Protein AF-A0A534N7T1-F1 (afdb_monomer)

Structure (mmCIF, N/CA/C/O backbone):
data_AF-A0A534N7T1-F1
#
_entry.id   AF-A0A534N7T1-F1
#
loop_
_atom_site.group_PDB
_atom_site.id
_atom_site.type_symbol
_atom_site.label_atom_id
_atom_site.label_alt_id
_atom_site.label_comp_id
_atom_site.label_asym_id
_atom_site.label_entity_id
_atom_site.label_seq_id
_atom_site.pdbx_PDB_ins_code
_atom_site.Cartn_x
_atom_site.Cartn_y
_atom_site.Cartn_z
_atom_site.occupancy
_atom_site.B_iso_or_equiv
_atom_site.auth_seq_id
_atom_site.auth_comp_id
_atom_site.auth_asym_id
_atom_site.auth_atom_id
_atom_site.pdbx_PDB_model_num
ATOM 1 N N . MET A 1 1 ? 12.156 16.551 5.012 1.00 41.59 1 MET A N 1
ATOM 2 C CA . MET A 1 1 ? 11.360 16.386 3.776 1.00 41.59 1 MET A CA 1
ATOM 3 C C . MET A 1 1 ? 11.938 15.196 3.027 1.00 41.59 1 MET A C 1
ATOM 5 O O . MET A 1 1 ? 13.038 15.326 2.516 1.00 41.59 1 MET A O 1
ATOM 9 N N . ALA A 1 2 ? 11.276 14.037 3.030 1.00 46.28 2 ALA A N 1
ATOM 10 C CA . ALA A 1 2 ? 11.748 12.883 2.262 1.00 46.28 2 ALA A CA 1
ATOM 11 C C . ALA A 1 2 ? 11.377 13.085 0.786 1.00 46.28 2 ALA A C 1
ATOM 13 O O . ALA A 1 2 ? 10.195 13.221 0.454 1.00 46.28 2 ALA A O 1
ATOM 14 N N . ALA A 1 3 ? 12.374 13.156 -0.094 1.00 50.62 3 ALA A N 1
ATOM 15 C CA . ALA A 1 3 ? 12.156 13.256 -1.531 1.00 50.62 3 ALA A CA 1
ATOM 16 C C . ALA A 1 3 ? 11.532 11.940 -2.031 1.00 50.62 3 ALA A C 1
ATOM 18 O O . ALA A 1 3 ? 12.191 10.909 -2.094 1.00 50.62 3 ALA A O 1
ATOM 19 N N . THR A 1 4 ? 10.233 11.949 -2.336 1.00 53.38 4 THR A N 1
ATOM 20 C CA . THR A 1 4 ? 9.516 10.776 -2.864 1.00 53.38 4 THR A CA 1
ATOM 21 C C . THR A 1 4 ? 9.517 10.854 -4.389 1.00 53.38 4 THR A C 1
ATOM 23 O O . THR A 1 4 ? 8.680 11.530 -4.992 1.00 53.38 4 THR A O 1
ATOM 26 N N . SER A 1 5 ? 10.498 10.217 -5.028 1.00 58.56 5 SER A N 1
ATOM 27 C CA . SER A 1 5 ? 10.593 10.141 -6.487 1.00 58.56 5 SER A CA 1
ATOM 28 C C . SER A 1 5 ? 9.685 9.039 -7.051 1.00 58.56 5 SER A C 1
ATOM 30 O O . SER A 1 5 ? 9.182 8.167 -6.339 1.00 58.56 5 SER A O 1
ATOM 32 N N . ARG A 1 6 ? 9.402 9.111 -8.356 1.00 67.44 6 ARG A N 1
ATOM 33 C CA . ARG A 1 6 ? 8.897 7.951 -9.098 1.00 67.44 6 ARG A CA 1
ATOM 34 C C . ARG A 1 6 ? 10.103 7.064 -9.386 1.00 67.44 6 ARG A C 1
ATOM 36 O O . ARG A 1 6 ? 11.100 7.568 -9.895 1.00 67.44 6 ARG A O 1
ATOM 43 N N . VAL A 1 7 ? 10.020 5.787 -9.031 1.00 70.88 7 VAL A N 1
ATOM 44 C CA . VAL A 1 7 ? 11.055 4.814 -9.390 1.00 70.88 7 VAL A CA 1
ATOM 45 C C . VAL A 1 7 ? 10.736 4.309 -10.786 1.00 70.88 7 VAL A C 1
ATOM 47 O O . VAL A 1 7 ? 9.599 3.909 -11.045 1.00 70.88 7 VAL A O 1
ATOM 50 N N . ASN A 1 8 ? 11.729 4.346 -11.664 1.00 76.81 8 ASN A N 1
ATOM 51 C CA . ASN A 1 8 ? 11.647 3.775 -12.999 1.00 76.81 8 ASN A CA 1
ATOM 52 C C . ASN A 1 8 ? 12.530 2.528 -13.061 1.00 76.81 8 ASN A C 1
ATOM 54 O O . ASN A 1 8 ? 13.546 2.448 -12.373 1.00 76.81 8 ASN A O 1
ATOM 58 N N . ASP A 1 9 ? 12.121 1.578 -13.885 1.00 68.44 9 ASP A N 1
ATOM 59 C CA . ASP A 1 9 ? 12.885 0.411 -14.278 1.00 68.44 9 ASP A CA 1
ATOM 60 C C . ASP A 1 9 ? 14.176 0.881 -14.969 1.00 68.44 9 ASP A C 1
ATOM 62 O O . ASP A 1 9 ? 14.094 1.642 -15.942 1.00 68.44 9 ASP A O 1
ATOM 66 N N . PRO A 1 10 ? 15.360 0.495 -14.464 1.00 67.06 10 PRO A N 1
ATOM 67 C CA . PRO A 1 10 ? 16.625 0.900 -15.060 1.00 67.06 10 PRO A CA 1
ATOM 68 C C . PRO A 1 10 ? 16.827 0.345 -16.477 1.00 67.06 10 PRO A C 1
ATOM 70 O O . PRO A 1 10 ? 17.589 0.941 -17.234 1.00 67.06 10 PRO A O 1
ATOM 73 N N . GLU A 1 11 ? 16.159 -0.750 -16.853 1.00 71.12 11 GLU A N 1
ATOM 74 C CA . GLU A 1 11 ? 16.352 -1.408 -18.150 1.00 71.12 11 GLU A CA 1
ATOM 75 C C . GLU A 1 11 ? 15.477 -0.806 -19.251 1.00 71.12 11 GLU A C 1
ATOM 77 O O . GLU A 1 11 ? 15.934 -0.627 -20.378 1.00 71.12 11 GLU A O 1
ATOM 82 N N . ASN A 1 12 ? 14.225 -0.462 -18.933 1.00 75.00 12 ASN A N 1
ATOM 83 C CA . ASN A 1 12 ? 13.250 -0.022 -19.938 1.00 75.00 12 ASN A CA 1
ATOM 84 C C . ASN A 1 12 ? 12.640 1.366 -19.657 1.00 75.00 12 ASN A C 1
ATOM 86 O O . ASN A 1 12 ? 11.768 1.835 -20.387 1.00 75.00 12 ASN A O 1
ATOM 90 N N . GLY A 1 13 ? 13.050 2.037 -18.573 1.00 72.12 13 GLY A N 1
ATOM 91 C CA . GLY A 1 13 ? 12.563 3.369 -18.187 1.00 72.12 13 GLY A CA 1
ATOM 92 C C . GLY A 1 13 ? 11.098 3.414 -17.731 1.00 72.12 13 GLY A C 1
ATOM 93 O O . GLY A 1 13 ? 10.580 4.491 -17.427 1.00 72.12 13 GLY 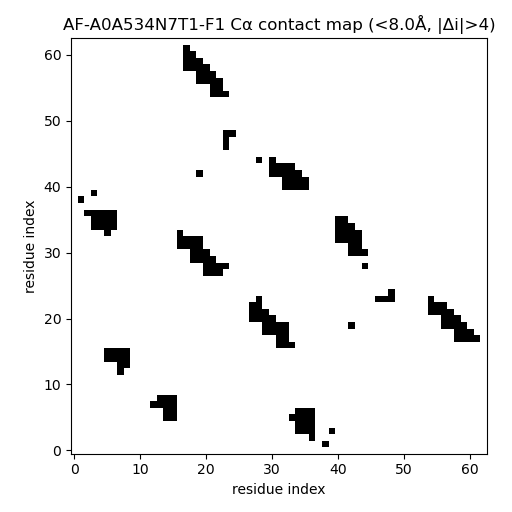A O 1
ATOM 94 N N . ALA A 1 14 ? 10.422 2.263 -17.674 1.00 76.88 14 ALA A N 1
ATOM 95 C CA . ALA A 1 14 ? 9.025 2.144 -17.280 1.00 76.88 14 ALA A CA 1
ATOM 96 C C . ALA A 1 14 ? 8.845 2.443 -15.786 1.00 76.88 14 ALA A C 1
ATOM 98 O O . ALA A 1 14 ? 9.673 2.067 -14.966 1.00 76.88 14 ALA A O 1
ATOM 99 N N . GLN A 1 15 ? 7.750 3.092 -15.392 1.00 80.25 15 GLN A N 1
ATOM 100 C CA . GLN A 1 15 ? 7.504 3.351 -13.973 1.00 80.25 15 GLN A CA 1
ATOM 101 C C . GLN A 1 15 ? 7.279 2.032 -13.212 1.00 80.25 15 GLN A C 1
ATOM 103 O O . GLN A 1 15 ? 6.369 1.271 -13.543 1.00 80.25 15 GLN A O 1
ATOM 108 N N . ILE A 1 16 ? 8.043 1.801 -12.141 1.00 83.00 16 ILE A N 1
ATOM 109 C CA . ILE A 1 16 ? 7.846 0.653 -11.251 1.00 83.00 16 ILE A CA 1
ATOM 110 C C . ILE A 1 16 ? 6.609 0.907 -10.386 1.00 83.00 16 ILE A C 1
ATOM 112 O O . ILE A 1 16 ? 6.565 1.820 -9.552 1.00 83.00 16 ILE A O 1
ATOM 116 N N . VAL A 1 17 ? 5.597 0.063 -10.576 1.00 87.44 17 VAL A N 1
ATOM 117 C CA . VAL A 1 17 ? 4.370 0.040 -9.777 1.00 87.44 17 VAL A CA 1
ATOM 118 C C . VAL A 1 17 ? 4.344 -1.252 -8.976 1.00 87.44 17 VAL A C 1
ATOM 120 O O . VAL A 1 17 ? 4.303 -2.340 -9.542 1.00 87.44 17 VAL A O 1
ATOM 123 N N . VAL A 1 18 ? 4.339 -1.131 -7.650 1.00 90.25 18 VAL A N 1
ATOM 124 C CA . VAL A 1 18 ? 4.333 -2.280 -6.740 1.00 90.25 18 VAL A CA 1
ATOM 125 C C . VAL A 1 18 ? 2.957 -2.440 -6.101 1.00 90.25 18 VAL A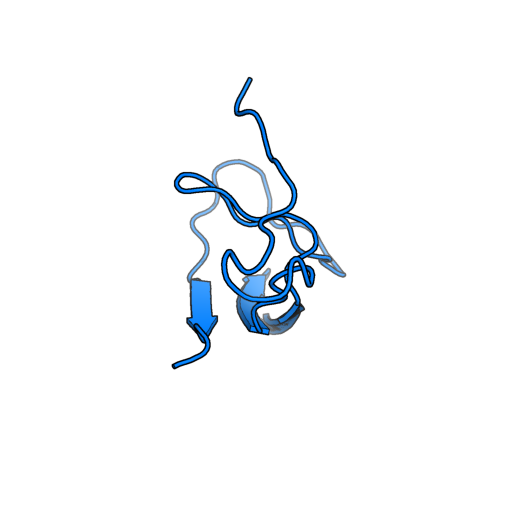 C 1
ATOM 127 O O . VAL A 1 18 ? 2.419 -1.460 -5.570 1.00 90.25 18 VAL A O 1
ATOM 130 N N . PRO A 1 19 ? 2.373 -3.652 -6.102 1.00 93.19 19 PRO A N 1
ATOM 131 C CA . PRO A 1 19 ? 1.221 -3.953 -5.269 1.00 93.19 19 PRO A CA 1
ATOM 132 C C . PRO A 1 19 ? 1.567 -3.784 -3.788 1.00 93.19 19 PRO A C 1
ATOM 134 O O . PRO A 1 19 ? 2.613 -4.232 -3.307 1.00 93.19 19 PRO A O 1
ATOM 137 N N . VAL A 1 20 ? 0.658 -3.147 -3.054 1.00 94.12 20 VAL A N 1
ATOM 138 C CA . VAL A 1 20 ? 0.788 -2.874 -1.623 1.00 94.12 20 VAL A CA 1
ATOM 139 C C . VAL A 1 20 ? -0.445 -3.389 -0.902 1.00 94.12 20 VAL A C 1
ATOM 141 O O . VAL A 1 20 ? -1.578 -3.109 -1.298 1.00 94.12 20 VAL A O 1
ATOM 144 N N . ARG A 1 21 ? -0.231 -4.098 0.204 1.00 93.94 21 ARG A N 1
ATOM 145 C CA . ARG A 1 21 ? -1.293 -4.489 1.130 1.00 93.94 21 ARG A CA 1
ATOM 146 C C . ARG A 1 21 ? -1.004 -3.909 2.503 1.00 93.94 21 ARG A C 1
ATOM 148 O O . ARG A 1 21 ? 0.093 -4.093 3.019 1.00 93.94 21 ARG A O 1
ATOM 155 N N . TYR A 1 22 ? -1.980 -3.241 3.105 1.00 91.12 22 TYR A N 1
ATOM 156 C CA . TYR A 1 22 ? -1.833 -2.672 4.443 1.00 91.12 22 TYR A CA 1
ATOM 157 C C . TYR A 1 22 ? -3.121 -2.768 5.263 1.00 91.12 22 TYR A C 1
ATOM 159 O O . TYR A 1 22 ? -4.174 -3.104 4.724 1.00 91.12 22 TYR A O 1
ATOM 167 N N . VAL A 1 23 ? -3.045 -2.508 6.571 1.00 88.25 23 VAL A N 1
ATOM 168 C CA . VAL A 1 23 ? -4.219 -2.486 7.462 1.00 88.25 23 VAL A CA 1
ATOM 169 C C . VAL A 1 23 ? -4.545 -1.055 7.885 1.00 88.25 23 VAL A C 1
ATOM 171 O O . VAL A 1 23 ? -3.717 -0.379 8.483 1.00 88.25 23 VAL A O 1
ATOM 174 N N . ALA A 1 24 ? -5.773 -0.602 7.635 1.00 84.44 24 ALA A N 1
ATOM 175 C CA . ALA A 1 24 ? -6.288 0.669 8.139 1.00 84.44 24 ALA A CA 1
ATOM 176 C C . ALA A 1 24 ? -7.617 0.455 8.860 1.00 84.44 24 ALA A C 1
ATOM 178 O O . ALA A 1 24 ? -8.553 -0.116 8.303 1.00 84.44 24 ALA A O 1
ATOM 179 N N . ARG A 1 25 ? -7.692 0.915 10.117 1.00 81.75 25 ARG A N 1
ATOM 180 C CA . ARG A 1 25 ? -8.878 0.784 10.987 1.00 81.75 25 ARG A CA 1
ATOM 181 C C . ARG A 1 25 ? -9.445 -0.647 11.025 1.00 81.75 25 ARG A C 1
ATOM 183 O O . ARG A 1 25 ? -10.640 -0.854 10.853 1.00 81.75 25 ARG A O 1
ATOM 190 N N . GLY A 1 26 ? -8.566 -1.638 11.181 1.00 84.50 26 GLY A N 1
ATOM 191 C CA . GLY A 1 26 ? -8.945 -3.056 11.240 1.00 84.50 26 GLY A CA 1
ATOM 192 C C . GLY A 1 26 ? -9.340 -3.683 9.898 1.00 84.50 26 GLY A C 1
ATOM 193 O O . GLY A 1 26 ? -9.712 -4.851 9.863 1.00 84.50 26 GLY A O 1
ATOM 194 N N . ARG A 1 27 ? -9.244 -2.947 8.783 1.00 86.94 27 ARG A N 1
ATOM 195 C CA . ARG A 1 27 ? -9.548 -3.457 7.441 1.00 86.94 27 ARG A CA 1
ATOM 196 C C . ARG A 1 27 ? -8.274 -3.611 6.632 1.00 86.94 27 ARG A C 1
ATOM 198 O O . ARG A 1 27 ? -7.425 -2.723 6.615 1.00 86.94 27 ARG A O 1
ATOM 205 N N . VAL A 1 28 ? -8.169 -4.732 5.934 1.00 90.75 28 VAL A N 1
ATOM 206 C CA . VAL A 1 28 ? -7.125 -4.944 4.936 1.00 90.75 28 VAL A CA 1
ATOM 207 C C . VAL A 1 28 ? -7.464 -4.125 3.695 1.00 90.75 28 VAL A C 1
ATOM 209 O O . VAL A 1 28 ? -8.554 -4.254 3.145 1.00 90.75 28 VAL A O 1
ATOM 212 N N . VAL A 1 29 ? -6.511 -3.321 3.238 1.00 91.25 29 VAL A N 1
ATOM 213 C CA . VAL A 1 29 ? -6.592 -2.550 2.001 1.00 91.25 29 VA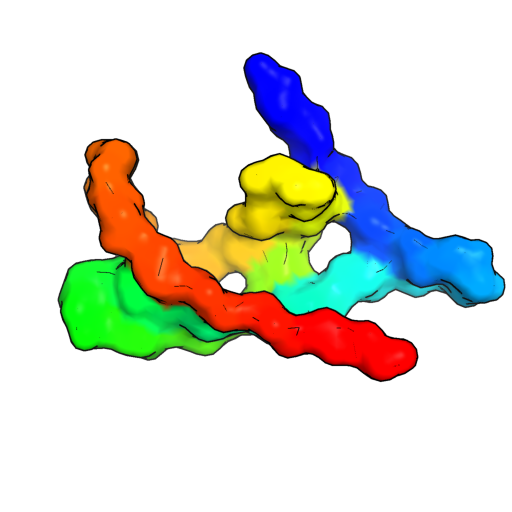L A CA 1
ATOM 214 C C . VAL A 1 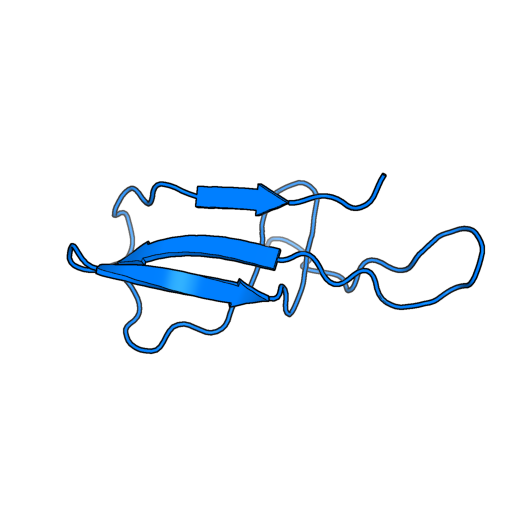29 ? -5.530 -3.059 1.035 1.00 91.25 29 VAL A C 1
ATOM 216 O O . VAL A 1 29 ? -4.364 -3.202 1.403 1.00 91.25 29 VAL A O 1
ATOM 219 N N . GLN A 1 30 ? -5.945 -3.323 -0.201 1.00 94.06 30 GLN A N 1
ATOM 220 C CA . GLN A 1 30 ? -5.061 -3.609 -1.326 1.00 94.06 30 GLN A CA 1
ATOM 221 C C . GLN A 1 30 ? -5.031 -2.391 -2.249 1.00 94.06 30 GLN A C 1
ATOM 223 O O . GLN A 1 30 ? -6.074 -1.818 -2.560 1.00 94.06 30 GLN A O 1
ATOM 228 N N . SER A 1 31 ? -3.835 -1.970 -2.643 1.00 93.12 31 SER A N 1
ATOM 229 C CA . SER A 1 31 ? -3.596 -0.770 -3.445 1.00 93.12 31 SER A CA 1
ATOM 230 C C . SER A 1 31 ? -2.320 -0.946 -4.275 1.00 93.12 31 SER A C 1
ATOM 232 O O . SER A 1 31 ? -1.668 -1.990 -4.216 1.00 93.12 31 SER A O 1
ATOM 234 N N . THR A 1 32 ? -1.949 0.075 -5.038 1.00 93.12 32 THR A N 1
ATOM 235 C CA . THR A 1 32 ? -0.678 0.145 -5.769 1.00 93.12 32 THR A CA 1
ATOM 236 C C . THR A 1 32 ? 0.122 1.371 -5.340 1.00 93.12 32 THR A C 1
ATOM 238 O O . THR A 1 32 ? -0.436 2.355 -4.836 1.00 93.12 32 THR A O 1
ATOM 241 N N . SER A 1 33 ? 1.444 1.317 -5.512 1.00 92.31 33 SER A N 1
ATOM 242 C CA . SER A 1 33 ? 2.300 2.478 -5.276 1.00 92.31 33 SER A CA 1
ATOM 243 C C . SER A 1 33 ? 1.995 3.605 -6.268 1.00 92.31 33 SER A C 1
ATOM 245 O O . SER A 1 33 ? 1.850 3.408 -7.472 1.00 92.31 33 SER A O 1
ATOM 247 N N . LEU A 1 34 ? 1.917 4.824 -5.742 1.00 91.00 34 LEU A N 1
ATOM 248 C CA . LEU A 1 34 ? 1.908 6.066 -6.516 1.00 91.00 34 LEU A CA 1
ATOM 249 C C . LEU A 1 34 ? 3.318 6.650 -6.625 1.00 91.00 34 LEU A C 1
ATOM 251 O O . LEU A 1 34 ? 3.675 7.248 -7.639 1.00 91.00 34 LEU A O 1
ATOM 255 N N . GLN A 1 35 ? 4.087 6.509 -5.544 1.00 88.81 35 GLN A N 1
ATOM 256 C CA . GLN A 1 35 ? 5.491 6.891 -5.412 1.00 88.81 35 GLN A CA 1
ATOM 257 C C . GLN A 1 35 ? 6.168 5.876 -4.494 1.00 88.81 35 GLN A C 1
ATOM 259 O O . GLN A 1 35 ? 5.521 5.315 -3.602 1.00 88.81 35 GLN A O 1
ATOM 264 N N . LEU A 1 36 ? 7.456 5.653 -4.716 1.00 86.81 36 LEU A N 1
ATOM 265 C CA . LEU A 1 36 ? 8.254 4.695 -3.968 1.00 86.81 36 LEU A CA 1
ATOM 266 C C . LEU A 1 36 ? 9.643 5.299 -3.753 1.00 86.81 36 LEU A C 1
ATOM 268 O O . LEU A 1 36 ? 10.199 5.918 -4.650 1.00 86.81 36 LEU A O 1
ATOM 272 N N . SER A 1 37 ? 10.194 5.139 -2.563 1.00 84.88 37 SER A N 1
ATOM 273 C CA . SER A 1 37 ? 11.594 5.412 -2.264 1.00 84.88 37 SER A CA 1
ATOM 274 C C . SER A 1 37 ? 12.121 4.329 -1.327 1.00 84.88 37 SER A C 1
ATOM 276 O O . SER A 1 37 ? 11.366 3.466 -0.875 1.00 84.88 37 SER A O 1
ATOM 278 N N . SER A 1 38 ? 13.413 4.382 -1.010 1.00 82.19 38 SER A N 1
ATOM 279 C CA . SER A 1 38 ? 14.022 3.521 0.011 1.00 82.19 38 SER A CA 1
ATOM 280 C C . SER A 1 38 ? 13.410 3.708 1.405 1.00 82.19 38 SER A C 1
ATOM 282 O O . SER A 1 38 ? 13.516 2.817 2.241 1.00 82.19 38 SER A O 1
ATOM 284 N N . GLU A 1 39 ? 12.767 4.849 1.661 1.00 86.94 39 GLU A N 1
ATOM 285 C CA . GLU A 1 39 ? 12.252 5.227 2.982 1.00 86.94 39 GLU A CA 1
ATOM 286 C C . GLU A 1 39 ? 10.726 5.148 3.080 1.00 86.94 39 GLU A C 1
ATOM 288 O O . GLU A 1 39 ? 10.178 5.012 4.173 1.00 86.94 39 GLU A O 1
ATOM 293 N N . ALA A 1 40 ? 10.016 5.281 1.956 1.00 88.69 40 ALA A N 1
ATOM 294 C CA . ALA A 1 40 ? 8.571 5.439 1.974 1.00 88.69 40 ALA A CA 1
ATOM 295 C C . ALA A 1 40 ? 7.887 4.872 0.730 1.00 88.69 40 ALA A C 1
ATOM 297 O O . ALA A 1 40 ? 8.388 4.939 -0.391 1.00 88.69 40 ALA A O 1
ATOM 298 N N . VAL A 1 41 ? 6.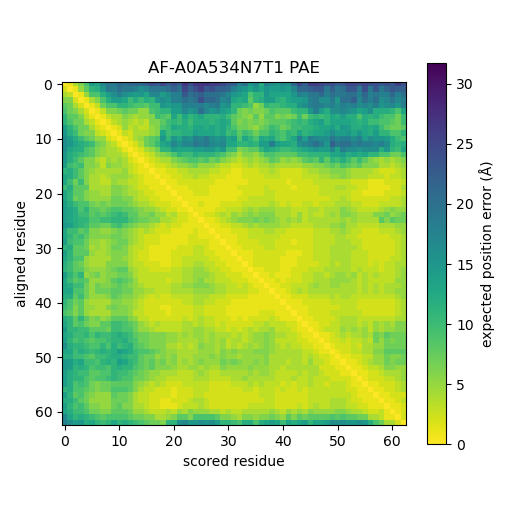652 4.411 0.925 1.00 89.12 41 VAL A N 1
ATOM 299 C CA . VAL A 1 41 ? 5.713 4.108 -0.155 1.00 89.12 41 VAL A CA 1
ATOM 300 C C . VAL A 1 41 ? 4.490 5.003 -0.014 1.00 89.12 41 VAL A C 1
ATOM 302 O O . VAL A 1 41 ? 3.887 5.100 1.056 1.00 89.12 41 VAL A O 1
ATOM 305 N N . ARG A 1 42 ? 4.101 5.668 -1.103 1.00 92.12 42 ARG A N 1
ATOM 306 C CA . ARG A 1 42 ? 2.861 6.445 -1.154 1.00 92.12 42 ARG A CA 1
ATOM 307 C C . ARG A 1 42 ? 1.794 5.632 -1.862 1.00 92.12 42 ARG A C 1
ATOM 309 O O . ARG A 1 42 ? 1.996 5.215 -2.997 1.00 92.12 42 ARG A O 1
ATOM 316 N N . VAL A 1 43 ? 0.643 5.467 -1.222 1.00 92.31 43 VAL A N 1
ATOM 317 C CA . VAL A 1 43 ? -0.503 4.723 -1.762 1.00 92.31 43 VAL A CA 1
ATOM 318 C C . VAL A 1 43 ? -1.781 5.545 -1.649 1.00 92.31 43 VAL A C 1
ATOM 320 O O . VAL A 1 43 ? -1.86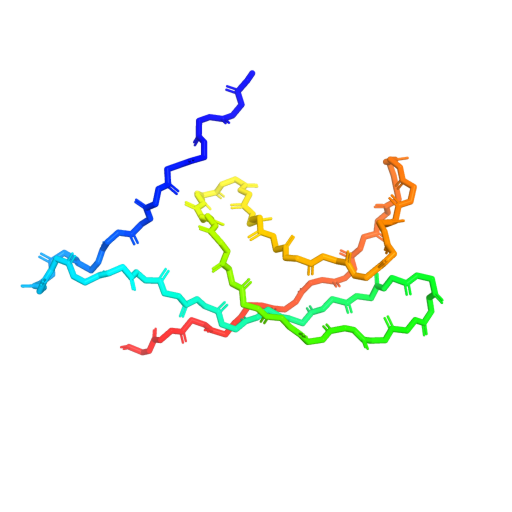4 6.479 -0.849 1.00 92.31 43 VAL A O 1
ATOM 323 N N . ARG A 1 44 ? -2.806 5.190 -2.431 1.00 90.31 44 ARG A N 1
ATOM 324 C CA . ARG A 1 44 ? -4.168 5.673 -2.160 1.00 90.31 44 ARG A CA 1
ATOM 325 C C . ARG A 1 44 ? -4.726 4.939 -0.947 1.00 90.31 44 ARG A C 1
ATOM 327 O O . ARG A 1 44 ? -4.635 3.713 -0.899 1.00 90.31 44 ARG A O 1
ATOM 334 N N . SER A 1 45 ? -5.342 5.690 -0.033 1.00 87.12 45 SER A N 1
ATOM 335 C CA . SER A 1 45 ? -6.094 5.139 1.093 1.00 87.12 45 SER A CA 1
ATOM 336 C C . SER A 1 45 ? -7.532 5.648 1.093 1.00 87.12 45 SER A C 1
ATOM 338 O O . SER A 1 45 ? -7.713 6.865 1.078 1.00 87.12 45 SER A O 1
ATOM 340 N N . PRO A 1 46 ? -8.547 4.762 1.154 1.00 86.00 46 PRO A N 1
ATOM 341 C CA . PRO A 1 46 ? -9.941 5.179 1.312 1.00 86.00 46 PRO A CA 1
ATOM 342 C C . PRO A 1 46 ? -10.176 5.941 2.619 1.00 86.00 46 PRO A C 1
ATOM 344 O O . PRO A 1 46 ? -10.931 6.905 2.655 1.00 86.00 46 PRO A O 1
ATOM 347 N N . VAL A 1 47 ? -9.506 5.513 3.695 1.00 85.38 47 VAL A N 1
ATOM 348 C CA . VAL A 1 47 ? -9.528 6.179 5.000 1.00 85.38 47 VAL A CA 1
ATOM 349 C C . VAL A 1 47 ? -8.099 6.213 5.537 1.00 85.38 47 VAL A C 1
ATOM 351 O O . VAL A 1 47 ? -7.550 5.157 5.866 1.00 85.38 47 VAL A O 1
ATOM 354 N N . PRO A 1 48 ? -7.452 7.387 5.609 1.00 84.31 48 PRO A N 1
ATOM 355 C CA . PRO A 1 48 ? -6.118 7.495 6.180 1.00 84.31 48 PRO A CA 1
ATOM 356 C C . PRO A 1 48 ? -6.097 7.022 7.646 1.00 84.31 48 PRO A C 1
ATOM 358 O O . PRO A 1 48 ? -7.001 7.370 8.418 1.00 84.31 48 PRO A O 1
ATOM 361 N N . PRO A 1 49 ? -5.098 6.218 8.055 1.00 83.44 49 PRO A N 1
ATOM 362 C CA . PRO A 1 49 ? -4.855 5.977 9.470 1.00 83.44 49 PRO A CA 1
ATOM 363 C C . PRO A 1 49 ? -4.465 7.293 10.161 1.00 83.44 49 PRO A C 1
ATOM 365 O O . PRO A 1 49 ? -3.962 8.218 9.523 1.00 83.44 49 PRO A O 1
ATOM 368 N N . GLY A 1 50 ? -4.712 7.385 11.468 1.00 84.81 50 GLY A N 1
ATOM 369 C CA . GLY A 1 50 ? -4.209 8.498 12.273 1.00 84.81 50 GLY A CA 1
ATOM 370 C C . GLY A 1 50 ? -2.681 8.570 12.227 1.00 84.81 50 GLY A C 1
ATOM 371 O O . GLY A 1 50 ? -2.007 7.540 12.158 1.00 84.81 50 GLY A O 1
ATOM 372 N N . VAL A 1 51 ? -2.136 9.786 12.259 1.00 86.25 51 VAL A N 1
ATOM 373 C CA . VAL A 1 51 ? -0.684 10.012 12.289 1.00 86.25 51 VAL A CA 1
ATOM 374 C C . VAL A 1 51 ? -0.089 9.357 13.538 1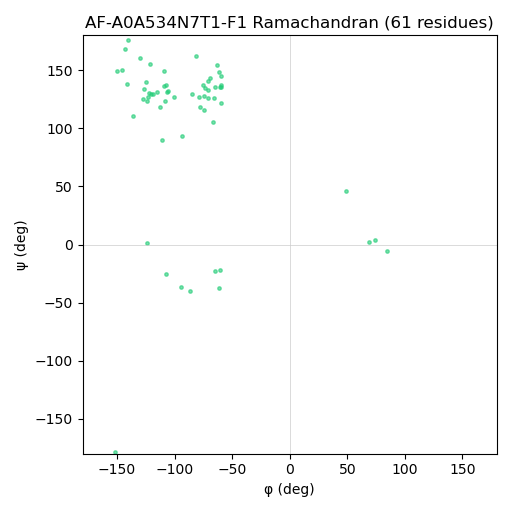.00 86.25 51 VAL A C 1
ATOM 376 O O . VAL A 1 51 ? -0.666 9.443 14.618 1.00 86.25 51 VAL A O 1
ATOM 379 N N . GLY A 1 52 ? 1.054 8.684 13.381 1.00 85.75 52 GLY A N 1
ATOM 380 C CA . GLY A 1 52 ? 1.745 7.988 14.472 1.00 85.75 52 GLY A CA 1
ATOM 381 C C . GLY A 1 52 ? 1.240 6.569 14.759 1.00 85.75 52 GLY A C 1
ATOM 382 O O . GLY A 1 52 ? 1.851 5.869 15.561 1.00 85.75 52 GLY A O 1
ATOM 383 N N . LEU A 1 53 ? 0.171 6.106 14.098 1.00 83.88 53 LEU A N 1
ATOM 384 C CA . LEU A 1 53 ? -0.260 4.712 14.210 1.00 83.88 53 LEU A CA 1
ATOM 385 C C . LEU A 1 53 ? 0.647 3.778 13.409 1.00 83.88 53 LEU A C 1
ATOM 387 O O . LEU A 1 53 ? 0.970 4.039 12.249 1.00 83.88 53 LEU A O 1
ATOM 391 N N . LEU A 1 54 ? 0.986 2.641 14.017 1.00 85.19 54 LEU A N 1
ATOM 392 C CA . LEU A 1 54 ? 1.687 1.561 13.335 1.00 85.19 54 LEU A CA 1
ATOM 393 C C . LEU A 1 54 ? 0.754 0.868 12.341 1.00 85.19 54 LEU A C 1
ATOM 395 O O . LEU A 1 54 ? -0.381 0.511 12.662 1.00 85.19 54 LEU A O 1
ATOM 399 N N . VAL A 1 55 ? 1.261 0.656 11.130 1.00 84.19 55 VAL A N 1
ATOM 400 C CA . VAL A 1 55 ? 0.545 0.001 10.037 1.00 84.19 55 VAL A CA 1
ATOM 401 C C . VAL A 1 55 ? 1.372 -1.187 9.570 1.00 84.19 55 VAL A C 1
ATOM 403 O O . VAL A 1 55 ? 2.522 -1.029 9.168 1.00 84.19 55 VAL A O 1
ATOM 406 N N . ALA A 1 56 ? 0.780 -2.380 9.585 1.00 88.69 56 ALA A N 1
ATOM 407 C CA . ALA A 1 56 ? 1.378 -3.531 8.923 1.00 88.69 56 ALA A CA 1
ATOM 408 C C . ALA A 1 56 ? 1.279 -3.339 7.404 1.00 88.69 56 ALA A C 1
ATOM 410 O O . ALA A 1 56 ? 0.180 -3.125 6.888 1.00 88.69 56 ALA A O 1
ATOM 411 N N . VAL A 1 57 ? 2.410 -3.430 6.703 1.00 90.00 57 VAL A N 1
ATOM 412 C CA . VAL A 1 57 ? 2.513 -3.290 5.243 1.00 90.00 57 VAL A CA 1
ATOM 413 C C . VAL A 1 57 ? 3.192 -4.526 4.658 1.00 90.00 57 VAL A C 1
ATOM 415 O O . VAL A 1 57 ? 4.155 -5.041 5.221 1.00 90.00 57 VAL A O 1
ATOM 418 N N . LYS A 1 58 ? 2.700 -4.991 3.508 1.00 92.94 58 LYS A N 1
ATOM 419 C CA . LYS A 1 58 ? 3.378 -5.950 2.629 1.00 92.94 58 LYS A CA 1
ATOM 420 C C . LYS A 1 58 ? 3.541 -5.340 1.242 1.00 92.94 58 LYS A C 1
ATOM 422 O O . LYS A 1 58 ? 2.569 -4.833 0.677 1.00 92.94 58 LYS A O 1
ATOM 427 N N . LEU A 1 59 ? 4.760 -5.418 0.718 1.00 90.75 59 LEU A N 1
ATOM 428 C CA . LEU A 1 59 ? 5.123 -5.021 -0.640 1.00 90.75 59 LEU A CA 1
ATOM 429 C C . LEU A 1 59 ? 5.389 -6.278 -1.465 1.00 90.75 59 LEU A C 1
ATOM 431 O O . LEU A 1 59 ? 6.037 -7.203 -0.979 1.00 90.75 59 LEU A O 1
ATOM 435 N N . TYR A 1 60 ? 4.896 -6.296 -2.698 1.00 88.88 60 TYR A N 1
ATOM 436 C CA . TYR A 1 60 ? 5.114 -7.392 -3.639 1.00 88.88 60 TYR A CA 1
ATOM 437 C C . TYR A 1 60 ? 6.011 -6.883 -4.762 1.00 88.88 60 TYR A C 1
ATOM 439 O O . TYR A 1 60 ? 5.519 -6.295 -5.720 1.00 88.88 60 TYR A O 1
ATOM 447 N N . LEU A 1 61 ? 7.326 -7.023 -4.592 1.00 83.75 61 LEU A N 1
ATOM 448 C CA . LEU A 1 61 ? 8.295 -6.559 -5.584 1.00 83.75 61 LEU A CA 1
AT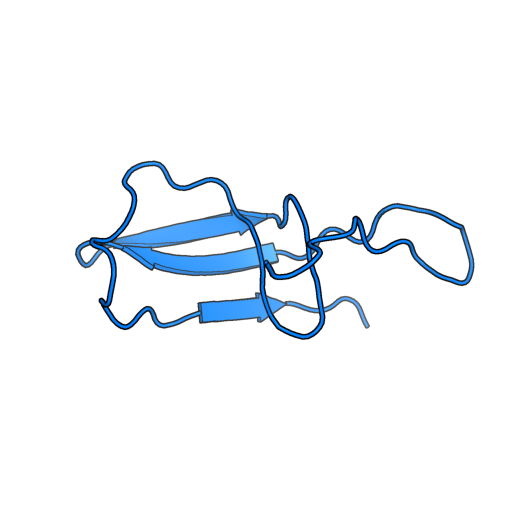OM 449 C C . LEU A 1 61 ? 8.242 -7.455 -6.835 1.00 83.75 61 LEU A C 1
ATOM 451 O O . LEU A 1 61 ? 8.075 -8.668 -6.684 1.00 83.75 61 LEU A O 1
ATOM 455 N N . PRO A 1 62 ? 8.362 -6.884 -8.047 1.00 74.69 62 PRO A N 1
ATOM 456 C CA . PRO A 1 62 ? 8.609 -7.677 -9.246 1.00 74.69 62 PRO A CA 1
ATOM 457 C C . PRO A 1 62 ? 9.947 -8.425 -9.117 1.00 74.69 62 PRO A C 1
ATOM 459 O O . PRO A 1 62 ? 10.848 -7.958 -8.416 1.00 74.69 62 PRO A O 1
ATOM 462 N N . HIS A 1 63 ? 10.017 -9.606 -9.733 1.00 72.69 63 HIS A N 1
ATOM 463 C CA . HIS A 1 63 ? 11.213 -10.451 -9.776 1.00 72.69 63 HIS A CA 1
ATOM 464 C C . HIS A 1 63 ? 12.252 -9.909 -10.748 1.00 72.69 63 HIS A C 1
ATOM 466 O O . HIS A 1 63 ? 11.823 -9.375 -11.795 1.00 72.69 63 HIS A O 1
#

Foldseek 3Di:
DDPFAFDADPPPRHGFKKWKWKDAPNDIDIFIFPTDDPVDTDTDDPDDHDPPDDMDMDIDGDD

Nearest PDB structures (foldseek):
  1w99-assembly1_A  TM=2.826E-01  e=9.866E-01  Bacillus thuringiensis serovar israelensis
  4moa-assembly1_A  TM=2.784E-01  e=8.756E-01  Bacillus thuringiensis serovar israelensis
  3bt6-assembly1_A  TM=3.003E-01  e=2.563E+00  unclassified
  7kqi-assembly1_B  TM=2.628E-01  e=7.504E+00  Influenza B virus (B/Yamagata/16/1988)

Sequence (63 aa):
MAATSRVNDPENGAQIVVPVRYVARGRVVQSTSLQLSSEAVRVRSPVPPGVGLLVAVKLYLPH

Solvent-accessible surface area (backbone atoms only — not comparable to full-atom values): 4156 Å² total; per-residue (Å²): 134,85,83,72,44,78,45,51,38,88,88,77,64,46,74,65,68,37,48,34,37,34,50,40,93,92,37,83,45,81,43,47,45,76,26,41,49,100,86,48,76,41,61,79,62,99,62,77,64,65,88,91,64,90,61,63,73,47,76,52,76,86,133

Radius of gyration: 12.65 Å; Cα contact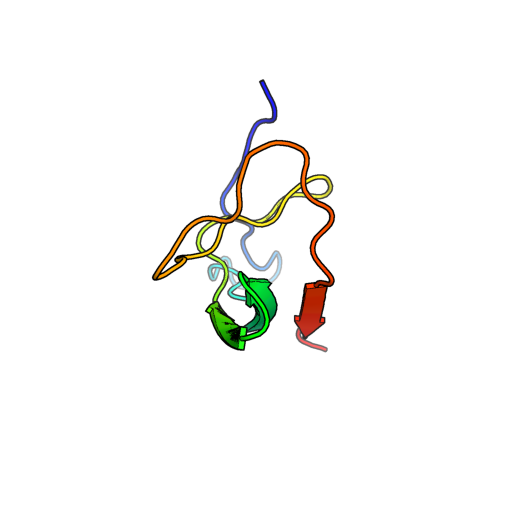s (8 Å, |Δi|>4): 96; chains: 1; bounding box: 27×27×34 Å

pLDDT: mean 82.25, std 11.84, range [41.59, 94.12]

Secondary structure (DSSP, 8-state):
----PPPB-TTT--B---EEEEEETTEEEEEEEEEE-SS-EEE--SSPPPTT----EEE----

Mean predicted aligned error: 6.13 Å